Protein AF-A0A534YBI9-F1 (afdb_monomer)

pLDDT: mean 96.5, std 3.51, range [66.81, 98.62]

Nearest PDB structures (foldseek):
  1o5k-assembly1_A  TM=9.374E-01  e=2.104E-09  Thermotoga maritima MSB8
  3pb0-assembly4_D  TM=9.254E-01  e=1.800E-09  Thermotoga maritima
  3pb2-assembly1_A  TM=9.374E-01  e=3.192E-09  Thermotoga maritima
  5j5d-assembly1_A  TM=9.180E-01  e=2.413E-07  Mycobacterium tuberculosis H37Rv
  3s5o-assembly1_A  TM=9.080E-01  e=3.820E-06  Homo sapiens

Radius of gyration: 16.06 Å; Cα contacts (8 Å, |Δi|>4): 171; chains: 1; bounding box: 37×30×41 Å

Foldseek 3Di:
DLDLVVLLVVCVVQPPHDDAAAAAALLCQLVSVVSVHDGYDDLCCLQCVPLRVQLNVCVVVVNNVSNVCSSVLCVLLSCLCVVDDPPQLSLLLCVVLVNDDNDDDPPDDHDDPVSNVSNVVSCVVSVRD

Solvent-accessible surface area (backbone atoms only — not comparable to full-atom values): 7382 Å² total; per-residue (Å²): 131,95,50,68,68,57,50,51,54,51,50,67,78,36,65,99,52,96,76,88,42,59,22,80,41,69,91,34,29,66,65,34,38,75,66,74,29,74,42,62,56,59,68,56,43,78,82,44,43,69,50,51,47,44,20,53,52,25,42,77,71,68,34,55,68,54,17,49,52,34,52,59,67,47,43,61,42,47,53,29,38,58,67,48,69,77,62,33,36,50,43,46,49,37,27,69,55,72,72,47,77,78,78,70,64,82,94,52,61,82,60,51,74,68,47,46,53,43,34,54,51,32,32,41,77,71,71,64,84

Structure (mmCIF, N/CA/C/O backbone):
data_AF-A0A534YBI9-F1
#
_entry.id   AF-A0A534YBI9-F1
#
loop_
_atom_site.group_PDB
_atom_site.id
_atom_site.type_symbol
_atom_site.label_atom_id
_atom_site.label_alt_id
_atom_site.label_comp_id
_atom_site.label_asym_id
_atom_site.label_entity_id
_atom_site.label_seq_id
_atom_site.pdbx_PDB_ins_code
_atom_site.Cartn_x
_atom_site.Cartn_y
_atom_site.Cartn_z
_atom_site.occupancy
_atom_site.B_iso_or_equiv
_atom_site.auth_seq_id
_atom_site.auth_comp_id
_atom_site.auth_asym_id
_atom_site.auth_atom_id
_atom_site.pdbx_PDB_model_num
ATOM 1 N N . SER A 1 1 ? 1.613 11.506 6.416 1.00 66.81 1 SER A N 1
ATOM 2 C CA . SER A 1 1 ? 2.349 11.235 7.670 1.00 66.81 1 SER A CA 1
ATOM 3 C C . SER A 1 1 ? 1.907 9.894 8.224 1.00 66.81 1 SER A C 1
ATOM 5 O O . SER A 1 1 ? 0.711 9.726 8.420 1.00 66.81 1 SER A O 1
ATOM 7 N N . GLY A 1 2 ? 2.828 8.969 8.496 1.00 82.50 2 GLY A N 1
ATOM 8 C CA . GLY A 1 2 ? 2.542 7.700 9.179 1.00 82.50 2 GLY A CA 1
ATOM 9 C C . GLY A 1 2 ? 2.584 7.851 10.702 1.00 82.50 2 GLY A C 1
ATOM 10 O O . GLY A 1 2 ? 3.450 7.288 11.356 1.00 82.50 2 GLY A O 1
ATOM 11 N N . SER A 1 3 ? 1.722 8.696 11.275 1.00 93.69 3 SER A N 1
ATOM 12 C CA . SER A 1 3 ? 1.687 8.921 12.729 1.00 93.69 3 SER A CA 1
ATOM 13 C C . SER A 1 3 ? 0.383 8.403 13.310 1.00 93.69 3 SER A C 1
ATOM 15 O O . SER A 1 3 ? -0.680 8.956 13.036 1.00 93.69 3 SER A O 1
ATOM 17 N N . ILE A 1 4 ? 0.481 7.366 14.139 1.00 94.62 4 ILE A N 1
ATOM 18 C CA . ILE A 1 4 ? -0.658 6.823 14.883 1.00 94.62 4 ILE A CA 1
ATOM 19 C C . ILE A 1 4 ? -1.107 7.754 16.008 1.00 94.62 4 ILE A C 1
ATOM 21 O O . ILE A 1 4 ? -2.305 7.888 16.238 1.00 94.62 4 ILE A O 1
ATOM 25 N N . VAL A 1 5 ? -0.178 8.491 16.620 1.00 95.50 5 VAL A N 1
ATOM 26 C CA . VAL A 1 5 ? -0.515 9.546 17.589 1.00 95.50 5 VAL A CA 1
ATOM 27 C C . VAL A 1 5 ? -1.478 10.552 16.959 1.00 95.50 5 VAL A C 1
ATOM 29 O O . VAL A 1 5 ? -2.506 10.879 17.538 1.00 95.50 5 VAL A O 1
ATOM 32 N N . ARG A 1 6 ? -1.220 10.949 15.707 1.00 94.94 6 ARG A N 1
ATOM 33 C CA . ARG A 1 6 ? -2.095 11.876 14.983 1.00 94.94 6 ARG A CA 1
ATOM 34 C C . ARG A 1 6 ? -3.483 11.297 14.695 1.00 94.94 6 ARG A C 1
ATOM 36 O O . ARG A 1 6 ? -4.438 12.061 14.618 1.00 94.94 6 ARG A O 1
ATOM 43 N N . VAL A 1 7 ? -3.614 9.978 14.527 1.00 95.50 7 VAL A N 1
ATOM 44 C CA . VAL A 1 7 ? -4.931 9.331 14.377 1.00 95.50 7 VAL A CA 1
ATOM 45 C C . VAL A 1 7 ? -5.750 9.522 15.654 1.00 95.50 7 VAL A C 1
ATOM 47 O O . VAL A 1 7 ? -6.885 9.985 15.567 1.00 95.50 7 VAL A O 1
ATOM 50 N N . ALA A 1 8 ? -5.151 9.265 16.822 1.00 94.56 8 ALA A N 1
ATOM 51 C CA . ALA A 1 8 ? -5.801 9.477 18.115 1.00 94.56 8 ALA A CA 1
ATOM 52 C C . ALA A 1 8 ? -6.158 10.956 18.351 1.00 94.56 8 ALA A C 1
ATOM 54 O O . ALA A 1 8 ? -7.294 11.262 18.698 1.00 94.56 8 ALA A O 1
ATOM 55 N N . GLU A 1 9 ? -5.238 11.885 18.070 1.00 95.81 9 GLU A N 1
ATOM 56 C CA . GLU A 1 9 ? -5.494 13.330 18.200 1.00 95.81 9 GLU A CA 1
ATOM 57 C C . GLU A 1 9 ? -6.665 13.806 17.327 1.00 95.81 9 GLU A C 1
ATOM 59 O O . GLU A 1 9 ? -7.427 14.689 17.724 1.00 95.81 9 GLU A O 1
ATOM 64 N N . ILE A 1 10 ? -6.797 13.270 16.106 1.00 95.06 10 ILE A N 1
ATOM 65 C CA . ILE A 1 10 ? -7.912 13.618 15.216 1.00 95.06 10 ILE A CA 1
ATOM 66 C C . ILE A 1 10 ? -9.226 13.108 15.804 1.00 95.06 10 ILE A C 1
ATOM 68 O O . ILE A 1 10 ? -10.207 13.849 15.775 1.00 95.06 10 ILE A O 1
ATOM 72 N N . GLN A 1 11 ? -9.253 11.885 16.338 1.00 93.62 11 GLN A N 1
ATOM 73 C CA . GLN A 1 11 ? -10.452 11.335 16.971 1.00 93.62 11 GLN A CA 1
ATOM 74 C C . GLN A 1 11 ? -10.872 12.135 18.195 1.00 93.62 11 GLN A C 1
ATOM 76 O O . GLN A 1 11 ? -12.029 12.531 18.271 1.00 93.62 11 GLN A O 1
ATOM 81 N N . GLU A 1 12 ? -9.930 12.443 19.087 1.00 95.31 12 GLU A N 1
ATOM 82 C CA . GLU A 1 12 ? -10.166 13.271 20.272 1.00 95.31 12 GLU A CA 1
ATOM 83 C C . GLU A 1 12 ? -10.773 14.628 19.881 1.00 95.31 12 GLU A C 1
ATOM 85 O O . GLU A 1 12 ? -11.835 15.020 20.354 1.00 95.31 12 GLU A O 1
ATOM 90 N N . LYS A 1 13 ? -10.161 15.331 18.922 1.00 96.38 13 LYS A N 1
ATOM 91 C CA . LYS A 1 13 ? -10.635 16.654 18.474 1.00 96.38 13 LYS A CA 1
ATOM 92 C C . LYS A 1 13 ? -11.953 16.611 17.702 1.00 96.38 13 LYS A C 1
ATOM 94 O O . LYS A 1 13 ? -12.609 17.645 17.531 1.00 96.38 13 LYS A O 1
ATOM 99 N N . CYS A 1 14 ? -12.320 15.456 17.161 1.00 94.75 14 CYS A N 1
ATOM 100 C CA . CYS A 1 14 ? -13.545 15.265 16.391 1.00 94.75 14 CYS A CA 1
ATOM 101 C C . CYS A 1 14 ? -14.619 14.505 17.169 1.00 94.75 14 CYS A C 1
ATOM 103 O O . CYS A 1 14 ? -15.624 14.134 16.566 1.00 94.75 14 CYS A O 1
ATOM 105 N N . GLU A 1 15 ? -14.447 14.314 18.479 1.00 90.94 15 GLU A N 1
ATOM 106 C CA . GLU A 1 15 ? -15.425 13.635 19.322 1.00 90.94 15 GLU A CA 1
ATOM 107 C C . GLU A 1 15 ? -16.831 14.237 19.143 1.00 90.94 15 GLU A C 1
ATOM 109 O O . GLU A 1 15 ? -17.014 15.452 19.021 1.00 90.94 15 GLU A O 1
ATOM 114 N N . GLY A 1 16 ? -17.835 13.362 19.030 1.00 90.25 16 GLY A N 1
ATOM 115 C CA . GLY A 1 16 ? -19.224 13.752 18.776 1.00 90.25 16 GLY A CA 1
ATOM 116 C C . GLY A 1 16 ? -19.531 14.197 17.339 1.00 90.25 16 GLY A C 1
ATOM 117 O O . GLY A 1 16 ? -20.663 14.592 17.064 1.00 90.25 16 GLY A O 1
ATOM 118 N N . ARG A 1 17 ? -18.570 14.129 16.404 1.00 94.12 17 ARG A N 1
ATOM 119 C CA . ARG A 1 17 ? -18.773 14.466 14.985 1.00 94.12 17 ARG A CA 1
ATOM 120 C C . ARG A 1 17 ? -18.366 13.306 14.070 1.00 94.12 17 ARG A C 1
ATOM 122 O O . ARG A 1 17 ? -17.329 12.687 14.298 1.00 94.12 17 ARG A O 1
ATOM 129 N N . PRO A 1 18 ? -19.128 13.023 12.998 1.00 90.19 18 PRO A N 1
ATOM 130 C CA . PRO A 1 18 ? -18.734 12.009 12.029 1.00 90.19 18 PRO A CA 1
ATOM 131 C C . PRO A 1 18 ? -17.468 12.461 11.288 1.00 90.19 18 PRO A C 1
ATOM 133 O O . PRO A 1 18 ? -17.479 13.463 10.573 1.00 90.19 18 PRO A O 1
ATOM 136 N N . MET A 1 19 ? -16.375 11.718 11.463 1.00 93.88 19 MET A N 1
ATOM 137 C CA . MET A 1 19 ? -15.095 11.970 10.801 1.00 93.88 19 MET A CA 1
ATOM 138 C C . MET A 1 19 ? -14.468 10.649 10.353 1.00 93.88 19 MET A C 1
ATOM 140 O O . MET A 1 19 ? -14.060 9.833 11.178 1.00 93.88 19 MET A O 1
ATOM 144 N N . ALA A 1 20 ? -14.358 10.453 9.038 1.00 95.25 20 ALA A N 1
ATOM 145 C CA . ALA A 1 20 ? -13.668 9.299 8.477 1.00 95.25 20 ALA A CA 1
ATOM 146 C C . ALA A 1 20 ? -12.155 9.550 8.449 1.00 95.25 20 ALA A C 1
ATOM 148 O O . ALA A 1 20 ? -11.684 10.534 7.879 1.00 95.25 20 ALA A O 1
ATOM 149 N N . ILE A 1 21 ? -11.386 8.633 9.033 1.00 96.31 21 ILE A N 1
ATOM 150 C CA . ILE A 1 21 ? -9.920 8.671 9.018 1.00 96.31 21 ILE A CA 1
ATOM 151 C C . ILE A 1 21 ? -9.424 7.525 8.148 1.00 96.31 21 ILE A C 1
ATOM 153 O O . ILE A 1 21 ? -9.658 6.363 8.467 1.00 96.31 21 ILE A O 1
ATOM 157 N N . LEU A 1 22 ? -8.734 7.849 7.058 1.00 97.19 22 LEU A N 1
ATOM 158 C CA . LEU A 1 22 ? -8.184 6.873 6.122 1.00 97.19 22 LEU A CA 1
ATOM 159 C C . LEU A 1 22 ? -6.657 6.914 6.177 1.00 97.19 22 LEU A C 1
ATOM 161 O O . LEU A 1 22 ? -6.061 7.994 6.194 1.00 97.19 22 LEU A O 1
ATOM 165 N N . ALA A 1 23 ? -6.017 5.747 6.183 1.00 97.06 23 ALA A N 1
ATOM 166 C CA . ALA A 1 23 ? -4.573 5.668 6.017 1.00 97.06 23 ALA A CA 1
ATOM 167 C C . ALA A 1 23 ? -4.190 6.171 4.617 1.00 97.06 23 ALA A C 1
ATOM 169 O O . ALA A 1 23 ? -4.793 5.773 3.626 1.00 97.06 23 ALA A O 1
ATOM 170 N N . GLY 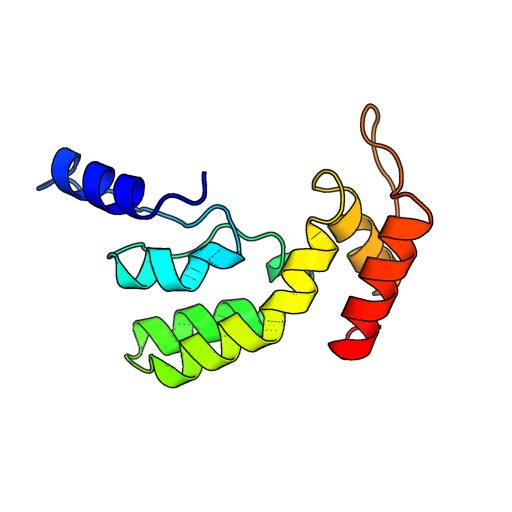A 1 24 ? -3.186 7.043 4.537 1.00 95.44 24 GLY A N 1
ATOM 171 C CA . GLY A 1 24 ? -2.587 7.480 3.266 1.00 95.44 24 GLY A CA 1
ATOM 172 C C . GLY A 1 24 ? -1.241 6.815 2.969 1.00 95.44 24 GLY A C 1
ATOM 173 O O . GLY A 1 24 ? -0.552 7.217 2.038 1.00 95.44 24 GLY A O 1
ATOM 174 N N . ASP A 1 25 ? -0.837 5.863 3.808 1.00 95.19 25 ASP A N 1
ATOM 175 C CA . ASP A 1 25 ? 0.382 5.071 3.681 1.00 95.19 25 ASP A CA 1
ATOM 176 C C . ASP A 1 25 ? -0.005 3.602 3.865 1.00 95.19 25 ASP A C 1
ATOM 178 O O . ASP A 1 25 ? -0.618 3.235 4.872 1.00 95.19 25 ASP A O 1
ATOM 182 N N . ASP A 1 26 ? 0.338 2.767 2.887 1.00 96.69 26 ASP A N 1
ATOM 183 C CA . ASP A 1 26 ? -0.042 1.356 2.855 1.00 96.69 26 ASP A CA 1
ATOM 184 C C . ASP A 1 26 ? 0.531 0.553 4.031 1.00 96.69 26 ASP A C 1
ATOM 186 O O . ASP A 1 26 ? -0.087 -0.417 4.480 1.00 96.69 26 ASP A O 1
ATOM 190 N N . MET A 1 27 ? 1.682 0.955 4.585 1.00 95.75 27 MET A N 1
ATOM 191 C CA . MET A 1 27 ? 2.235 0.306 5.780 1.00 95.75 27 MET A CA 1
ATOM 192 C C . MET A 1 27 ? 1.460 0.642 7.056 1.00 95.75 27 MET A C 1
ATOM 194 O O . MET A 1 27 ? 1.577 -0.073 8.051 1.00 95.75 27 MET A O 1
ATOM 198 N N . PHE A 1 28 ? 0.653 1.701 7.026 1.00 96.31 28 PHE A N 1
ATOM 199 C CA . PHE A 1 28 ? -0.166 2.146 8.148 1.00 96.31 28 PHE A CA 1
ATOM 200 C C . PHE A 1 28 ? -1.628 1.710 8.042 1.00 96.31 28 PHE A C 1
ATOM 202 O O . PHE A 1 28 ? -2.394 2.028 8.945 1.00 96.31 28 PHE A O 1
ATOM 209 N N . ALA A 1 29 ? -2.019 0.935 7.023 1.00 97.56 29 ALA A N 1
ATOM 210 C CA . ALA A 1 29 ? -3.402 0.490 6.851 1.00 97.56 29 ALA A CA 1
ATOM 211 C C . ALA A 1 29 ? -3.946 -0.222 8.104 1.00 97.56 29 ALA A C 1
ATOM 213 O O . ALA A 1 29 ? -4.891 0.263 8.726 1.00 97.56 29 ALA A O 1
ATOM 214 N 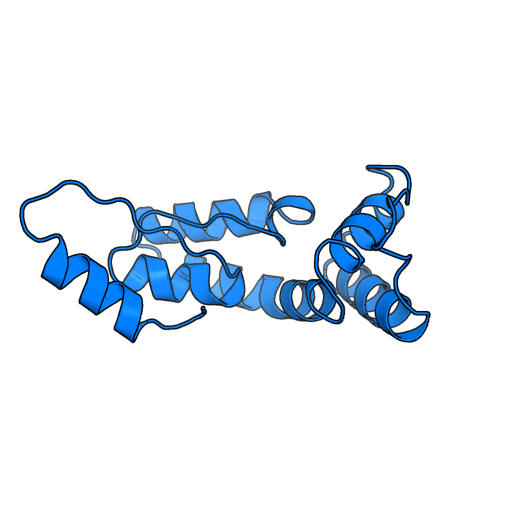N . LEU A 1 30 ? -3.311 -1.320 8.532 1.00 97.88 30 LEU A N 1
ATOM 215 C CA . LEU A 1 30 ? -3.740 -2.043 9.732 1.00 97.88 30 LEU A CA 1
ATOM 216 C C . LEU A 1 30 ? -3.588 -1.218 11.031 1.00 97.88 30 LEU A C 1
ATOM 218 O O . LEU A 1 30 ? -4.544 -1.178 11.804 1.00 97.88 30 LEU A O 1
ATOM 222 N N . PRO A 1 31 ? -2.459 -0.529 11.295 1.00 97.06 31 PRO A N 1
ATOM 223 C CA . PRO A 1 31 ? -2.336 0.353 12.458 1.00 97.06 31 PRO A CA 1
ATOM 224 C C . PRO A 1 31 ? -3.408 1.449 12.546 1.00 97.06 31 PRO A C 1
ATOM 226 O O . PRO A 1 31 ? -3.934 1.707 13.625 1.00 97.06 31 PRO A O 1
ATOM 229 N N . THR A 1 32 ? -3.761 2.088 11.428 1.00 97.56 32 THR A N 1
ATOM 230 C CA . THR A 1 32 ? -4.811 3.112 11.392 1.00 97.56 32 THR A CA 1
ATOM 231 C C . THR A 1 32 ? -6.182 2.503 11.653 1.00 97.56 32 THR A C 1
ATOM 233 O O . THR A 1 32 ? -6.931 3.057 12.451 1.00 97.56 32 THR A O 1
ATOM 236 N N . LEU A 1 33 ? -6.496 1.355 11.048 1.00 97.75 33 LEU A N 1
ATOM 237 C CA . LEU A 1 33 ? -7.735 0.621 11.322 1.00 97.75 33 LEU A CA 1
ATOM 238 C C . LEU A 1 33 ? -7.860 0.251 12.807 1.00 97.75 33 LEU A C 1
ATOM 240 O O . LEU A 1 33 ? -8.880 0.541 13.428 1.00 97.75 33 LEU A O 1
ATOM 244 N N . ALA A 1 34 ? -6.798 -0.297 13.404 1.00 96.94 34 ALA A N 1
ATOM 245 C CA . ALA A 1 34 ? -6.761 -0.682 14.818 1.00 96.94 34 ALA A CA 1
ATOM 246 C C . ALA A 1 34 ? -7.012 0.490 15.783 1.00 96.94 34 ALA A C 1
ATOM 248 O O . ALA A 1 34 ? -7.465 0.281 16.903 1.00 96.94 34 ALA A O 1
ATOM 249 N N . MET A 1 35 ? -6.749 1.716 15.335 1.00 95.50 35 MET A N 1
ATOM 250 C CA . MET A 1 35 ? -6.986 2.942 16.090 1.00 95.50 35 MET A CA 1
ATOM 251 C C . MET A 1 35 ? -8.337 3.582 15.775 1.00 95.50 35 MET A C 1
ATOM 253 O O . MET A 1 35 ? -8.519 4.746 16.082 1.00 95.50 35 MET A O 1
ATOM 257 N N . GLY A 1 36 ? -9.279 2.878 15.141 1.00 93.25 36 GLY A N 1
ATOM 258 C CA . GLY A 1 36 ? -10.598 3.414 14.770 1.00 93.25 36 GLY A CA 1
ATOM 259 C C . GLY A 1 36 ? -10.608 4.196 13.450 1.00 93.25 36 GLY A C 1
ATOM 260 O O . GLY A 1 36 ? -11.476 5.038 13.210 1.00 93.25 36 GLY A O 1
ATOM 261 N N . GLY A 1 37 ? -9.623 3.951 12.586 1.00 95.44 37 GLY A N 1
ATOM 262 C CA . GLY A 1 37 ? -9.667 4.355 11.187 1.00 95.44 37 GLY A CA 1
ATOM 263 C C . GLY A 1 37 ? -10.716 3.573 10.394 1.00 95.44 37 GLY A C 1
ATOM 264 O O . GLY A 1 37 ? -11.216 2.539 10.823 1.00 95.44 37 GLY A O 1
ATOM 265 N N . HIS A 1 38 ? -11.037 4.074 9.207 1.00 96.38 38 HIS A N 1
ATOM 266 C CA . HIS A 1 38 ? -12.160 3.614 8.386 1.00 96.38 38 HIS A CA 1
ATOM 267 C C . HIS A 1 38 ? -11.717 2.958 7.071 1.00 96.38 38 HIS A C 1
ATOM 269 O O . HIS A 1 38 ? -12.551 2.550 6.270 1.00 96.38 38 HIS A O 1
ATOM 275 N N . GLY A 1 39 ? -10.411 2.877 6.817 1.00 96.75 39 GLY A N 1
ATOM 276 C CA . GLY A 1 39 ? -9.875 2.315 5.584 1.00 96.75 39 GLY A CA 1
ATOM 277 C C . GLY A 1 39 ? -8.540 2.929 5.192 1.00 96.75 39 GLY A C 1
ATOM 278 O O . GLY A 1 39 ? -7.818 3.493 6.017 1.00 96.75 39 GLY A O 1
ATOM 279 N N . VAL A 1 40 ? -8.224 2.816 3.907 1.00 97.94 40 VAL A N 1
ATOM 280 C CA . VAL A 1 40 ? -6.938 3.202 3.327 1.00 97.94 40 VAL A CA 1
ATOM 281 C C . VAL A 1 40 ? -7.137 3.725 1.905 1.00 97.94 40 VAL A C 1
ATOM 283 O O . VAL A 1 40 ? -7.887 3.151 1.119 1.00 97.94 40 VAL A O 1
ATOM 286 N N . ILE A 1 41 ? -6.453 4.818 1.573 1.00 97.88 41 ILE A N 1
ATOM 287 C CA . ILE A 1 41 ? -6.264 5.300 0.204 1.00 97.88 41 ILE A CA 1
ATOM 288 C C . ILE A 1 41 ? -4.867 4.850 -0.219 1.00 97.88 41 ILE A C 1
ATOM 290 O O . ILE A 1 41 ? -3.872 5.282 0.358 1.00 97.88 41 ILE A O 1
ATOM 294 N N . SER A 1 42 ? -4.808 3.946 -1.194 1.00 97.75 42 SER A N 1
ATOM 295 C CA . SER A 1 42 ? -3.677 3.029 -1.343 1.00 97.75 42 SER A CA 1
ATOM 296 C C . SER A 1 42 ? -2.892 3.186 -2.644 1.00 97.75 42 SER A C 1
ATOM 298 O O . SER A 1 42 ? -3.471 3.411 -3.709 1.00 97.75 42 SER A O 1
ATOM 300 N N . VAL A 1 43 ? -1.572 2.971 -2.568 1.00 98.19 43 VAL A N 1
ATOM 301 C CA . VAL A 1 43 ? -0.710 2.764 -3.740 1.00 98.19 43 VAL A CA 1
ATOM 302 C C . VAL A 1 43 ? -0.658 1.278 -4.094 1.00 98.19 43 VAL A C 1
ATOM 304 O O . VAL A 1 43 ? -0.926 0.926 -5.245 1.00 98.19 43 VAL A O 1
ATOM 307 N N . VAL A 1 44 ? -0.390 0.395 -3.123 1.00 97.94 44 VAL A N 1
ATOM 308 C CA . VAL A 1 44 ? -0.281 -1.062 -3.338 1.00 97.94 44 VAL A CA 1
ATOM 309 C C . VAL A 1 44 ? -1.565 -1.677 -3.891 1.00 97.94 44 VAL A C 1
ATOM 311 O O . VAL A 1 44 ? -1.502 -2.629 -4.665 1.00 97.94 44 VAL A O 1
ATOM 314 N N . GLY A 1 45 ? -2.724 -1.086 -3.595 1.00 97.88 45 GLY A N 1
ATOM 315 C CA . GLY A 1 45 ? -4.017 -1.478 -4.147 1.00 97.88 45 GLY A CA 1
ATOM 316 C C . GLY A 1 45 ? -4.090 -1.417 -5.675 1.00 97.88 45 GLY A C 1
ATOM 317 O O . GLY A 1 45 ? -4.905 -2.118 -6.260 1.00 97.88 45 GLY A O 1
ATOM 318 N N . ASN A 1 46 ? -3.213 -0.662 -6.346 1.00 98.31 46 ASN A N 1
ATOM 319 C CA . ASN A 1 46 ? -3.138 -0.672 -7.811 1.00 98.31 46 ASN A CA 1
ATOM 320 C C . ASN A 1 46 ? -2.576 -1.993 -8.363 1.00 98.31 46 ASN A C 1
ATOM 322 O O . ASN A 1 46 ? -2.975 -2.424 -9.441 1.00 98.31 46 ASN A O 1
ATOM 326 N N . VAL A 1 47 ? -1.653 -2.637 -7.639 1.00 97.94 47 VAL A N 1
ATOM 327 C CA . VAL A 1 47 ? -0.946 -3.847 -8.101 1.00 97.94 47 VAL A CA 1
ATOM 328 C C . VAL A 1 47 ? -1.409 -5.120 -7.389 1.00 97.94 47 VAL A C 1
ATOM 330 O O . VAL A 1 47 ? -1.431 -6.187 -7.995 1.00 97.94 47 VAL A O 1
ATOM 333 N N . ALA A 1 48 ? -1.838 -5.015 -6.129 1.00 97.62 48 ALA A N 1
ATOM 334 C CA . ALA A 1 48 ? -2.333 -6.118 -5.307 1.00 97.62 48 ALA A CA 1
ATOM 335 C C . ALA A 1 48 ? -3.681 -5.773 -4.624 1.00 97.62 48 ALA A C 1
ATOM 337 O O . ALA A 1 48 ? -3.798 -5.873 -3.399 1.00 97.62 48 ALA A O 1
ATOM 338 N N . PRO A 1 49 ? -4.729 -5.388 -5.388 1.00 97.62 49 PRO A N 1
ATOM 339 C CA . PRO A 1 49 ? -6.012 -4.944 -4.826 1.00 97.62 49 PRO A CA 1
ATOM 340 C C . PRO A 1 49 ? -6.676 -5.994 -3.932 1.00 97.62 49 PRO A C 1
ATOM 342 O O . PRO A 1 49 ? -7.257 -5.654 -2.906 1.00 97.62 49 PRO A O 1
ATOM 345 N N . ARG A 1 50 ? -6.570 -7.280 -4.296 1.00 96.25 50 ARG A N 1
ATOM 346 C CA . ARG A 1 50 ? -7.198 -8.383 -3.554 1.00 96.25 50 ARG A CA 1
ATOM 347 C C . ARG A 1 50 ? -6.649 -8.516 -2.135 1.00 96.25 50 ARG A C 1
ATOM 349 O O . ARG A 1 50 ? -7.415 -8.777 -1.218 1.00 96.25 50 ARG A O 1
ATOM 356 N N . ASP A 1 51 ? -5.341 -8.357 -1.959 1.00 95.94 51 ASP A N 1
ATOM 357 C CA . ASP A 1 51 ? -4.704 -8.508 -0.650 1.00 95.94 51 ASP A CA 1
ATOM 358 C C . ASP A 1 51 ? -4.935 -7.298 0.252 1.00 95.94 51 ASP A C 1
ATOM 360 O O . ASP A 1 51 ? -5.123 -7.461 1.456 1.00 95.94 51 ASP A O 1
ATOM 364 N N . LEU A 1 52 ? -4.995 -6.097 -0.330 1.00 97.94 52 LEU A N 1
ATOM 365 C CA . LEU A 1 52 ? -5.416 -4.900 0.393 1.00 97.94 52 LEU A CA 1
ATOM 366 C C . LEU A 1 52 ? -6.877 -5.012 0.854 1.00 97.94 52 LEU A C 1
ATOM 368 O O . LEU A 1 52 ? -7.168 -4.753 2.017 1.00 97.94 52 LEU A O 1
ATOM 372 N N . ALA A 1 53 ? -7.781 -5.435 -0.037 1.00 97.88 53 ALA A N 1
ATOM 373 C CA . ALA A 1 53 ? -9.183 -5.661 0.307 1.00 97.88 53 ALA A CA 1
ATOM 374 C C . ALA A 1 53 ? -9.311 -6.711 1.416 1.00 97.88 53 ALA A C 1
ATOM 376 O O . ALA A 1 53 ? -9.949 -6.452 2.429 1.00 97.88 53 ALA A O 1
ATOM 377 N N . ARG A 1 54 ? -8.594 -7.837 1.288 1.00 97.62 54 ARG A N 1
ATOM 378 C CA . ARG A 1 54 ? -8.574 -8.894 2.303 1.00 97.62 54 ARG A CA 1
ATOM 379 C C . A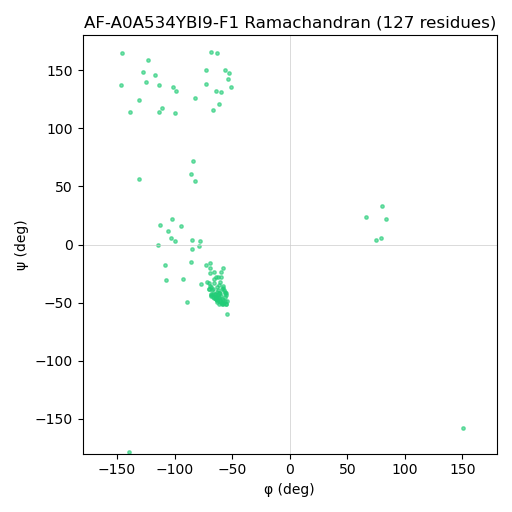RG A 1 54 ? -8.129 -8.392 3.673 1.00 97.62 54 ARG A C 1
ATOM 381 O O . ARG A 1 54 ? -8.696 -8.821 4.667 1.00 97.62 54 ARG A O 1
ATOM 388 N N . LEU A 1 55 ? -7.145 -7.493 3.741 1.00 98.44 55 LEU A N 1
ATOM 389 C CA . LEU A 1 55 ? -6.749 -6.876 5.007 1.00 98.44 55 LEU A CA 1
ATOM 390 C C . LEU A 1 55 ? -7.923 -6.143 5.659 1.00 98.44 55 LEU A C 1
ATOM 392 O O . LEU A 1 55 ? -8.177 -6.350 6.845 1.00 98.44 55 LEU A O 1
ATOM 396 N N . CYS A 1 56 ? -8.615 -5.290 4.901 1.00 98.31 56 CYS A N 1
ATOM 397 C CA . CYS A 1 56 ? -9.764 -4.540 5.400 1.00 98.31 56 CYS A CA 1
ATOM 398 C C . CYS A 1 56 ? -10.916 -5.475 5.790 1.00 98.31 56 CYS A C 1
ATOM 400 O O . CYS A 1 56 ? -11.444 -5.342 6.891 1.00 98.31 56 CYS A O 1
ATOM 402 N N . ASP A 1 57 ? -11.254 -6.441 4.936 1.00 98.38 57 ASP A N 1
ATOM 403 C CA . ASP A 1 57 ? -12.325 -7.411 5.175 1.00 98.38 57 ASP A CA 1
ATOM 404 C C . ASP A 1 57 ? -12.053 -8.242 6.436 1.00 98.38 57 ASP A C 1
ATOM 406 O O . ASP A 1 57 ? -12.912 -8.336 7.313 1.00 98.38 57 ASP A O 1
ATOM 410 N N . ASP A 1 58 ? -10.838 -8.790 6.570 1.00 98.62 58 ASP A N 1
ATOM 411 C CA . ASP A 1 58 ? -10.429 -9.553 7.750 1.00 98.62 58 ASP A CA 1
ATOM 412 C C . ASP A 1 58 ? -10.488 -8.673 9.011 1.00 98.62 58 ASP A C 1
ATOM 414 O O . ASP A 1 58 ? -10.983 -9.118 10.046 1.00 98.62 58 ASP A O 1
ATOM 418 N N . PHE A 1 59 ? -10.044 -7.413 8.942 1.00 98.62 59 PHE A N 1
ATOM 419 C CA . PHE A 1 59 ? -10.107 -6.500 10.085 1.00 98.62 59 PHE A CA 1
ATOM 420 C C . PHE A 1 59 ? -11.553 -6.215 10.518 1.00 98.62 59 PHE A C 1
ATOM 422 O O . PHE A 1 59 ? -11.876 -6.363 11.698 1.00 98.62 59 PHE A O 1
ATOM 429 N N . PHE A 1 60 ? -12.436 -5.852 9.582 1.00 98.31 60 PHE A N 1
ATOM 430 C CA . PHE A 1 60 ? -13.835 -5.536 9.889 1.00 98.31 60 PHE A CA 1
ATOM 431 C C . PHE A 1 60 ? -14.652 -6.765 10.308 1.00 98.31 60 PHE A C 1
ATOM 433 O O . PHE A 1 60 ? -15.616 -6.626 11.058 1.00 98.31 60 PHE A O 1
ATOM 440 N N . ALA A 1 61 ? -14.241 -7.967 9.901 1.00 98.44 61 ALA A N 1
ATOM 441 C CA . ALA A 1 61 ? -14.798 -9.227 10.389 1.00 98.44 61 ALA A CA 1
ATOM 442 C C . ALA A 1 61 ? -14.263 -9.646 11.778 1.00 98.44 61 ALA A C 1
ATOM 444 O O . ALA A 1 61 ? -14.652 -10.695 12.291 1.00 98.44 61 ALA A O 1
ATOM 445 N N . GLY A 1 62 ? -13.353 -8.874 12.387 1.00 98.31 62 GLY A N 1
ATOM 446 C CA . GLY A 1 62 ? -12.713 -9.205 13.667 1.00 98.31 62 GLY A CA 1
ATOM 447 C C . GLY A 1 62 ? -11.569 -10.227 13.564 1.00 98.31 62 GLY A C 1
ATOM 448 O O . GLY A 1 62 ? -10.997 -10.627 14.579 1.00 98.31 62 GLY A O 1
ATOM 449 N N . ASN A 1 63 ? -11.182 -10.633 12.354 1.00 98.50 63 ASN A N 1
ATOM 450 C CA . ASN A 1 63 ? -10.071 -11.541 12.083 1.00 98.50 63 ASN A CA 1
ATOM 451 C C . ASN A 1 63 ? -8.726 -10.789 12.036 1.00 98.50 63 ASN A C 1
ATOM 453 O O . ASN A 1 63 ? -8.094 -10.631 10.988 1.00 98.50 63 ASN A O 1
ATOM 457 N N . LEU A 1 64 ? -8.245 -10.346 13.200 1.00 98.19 64 LEU A N 1
ATOM 458 C CA . LEU A 1 64 ? -6.992 -9.586 13.292 1.00 98.19 64 LEU A CA 1
ATOM 459 C C . LEU A 1 64 ? -5.767 -10.368 12.782 1.00 98.19 64 LEU A C 1
ATOM 461 O O . LEU A 1 64 ? -4.833 -9.778 12.237 1.00 98.19 64 LEU A O 1
ATOM 465 N N . GLU A 1 65 ? -5.762 -11.691 12.941 1.00 98.25 65 GLU A N 1
ATOM 466 C CA . GLU A 1 65 ? -4.672 -12.545 12.462 1.00 98.25 65 GLU A CA 1
ATOM 467 C C . GLU A 1 65 ? -4.623 -12.594 10.928 1.00 98.25 65 GLU A C 1
ATOM 469 O O . GLU A 1 65 ? -3.546 -12.479 10.337 1.00 98.25 65 GLU A O 1
ATOM 474 N N . GLY A 1 66 ? -5.780 -12.704 10.268 1.00 98.06 66 GLY A N 1
ATOM 475 C CA . GLY A 1 66 ? -5.888 -12.609 8.810 1.00 98.06 66 GLY A CA 1
ATOM 476 C C . GLY A 1 66 ? -5.412 -11.255 8.287 1.00 98.06 66 GLY A C 1
ATOM 477 O O . GLY A 1 66 ? -4.537 -11.202 7.418 1.00 98.06 66 GLY A O 1
ATOM 478 N N . ALA A 1 67 ? -5.874 -10.168 8.911 1.00 98.31 67 ALA A N 1
ATOM 479 C CA . ALA A 1 67 ? -5.476 -8.813 8.542 1.00 98.31 67 ALA A CA 1
ATOM 480 C C . ALA A 1 67 ? -3.958 -8.597 8.690 1.00 98.31 67 ALA A C 1
ATOM 482 O O . ALA A 1 67 ? -3.308 -8.030 7.808 1.00 98.31 67 ALA A O 1
ATOM 483 N N . ARG A 1 68 ? -3.358 -9.118 9.770 1.00 98.00 68 ARG A N 1
ATOM 484 C CA . ARG A 1 68 ? -1.905 -9.071 9.994 1.00 98.00 68 ARG A CA 1
ATOM 485 C C . ARG A 1 68 ? -1.141 -9.865 8.939 1.00 98.00 68 ARG A C 1
ATOM 487 O O . ARG A 1 68 ? -0.150 -9.363 8.408 1.00 98.00 68 ARG A O 1
ATOM 494 N N . LYS A 1 69 ? -1.600 -11.075 8.605 1.00 97.62 69 LYS A N 1
ATOM 495 C CA . LYS A 1 69 ? -0.998 -11.891 7.538 1.00 97.62 69 LYS A CA 1
ATOM 496 C C . LYS A 1 69 ? -1.040 -11.167 6.197 1.00 97.62 69 LYS A C 1
ATOM 498 O O . LYS A 1 69 ? -0.022 -11.139 5.509 1.00 97.62 69 LYS A O 1
ATOM 503 N N . ALA A 1 70 ? -2.166 -10.542 5.851 1.00 96.50 70 ALA A N 1
ATOM 504 C CA . ALA A 1 70 ? -2.295 -9.750 4.632 1.00 96.50 70 ALA A CA 1
ATOM 505 C C . ALA A 1 70 ? -1.317 -8.558 4.618 1.00 96.50 70 ALA A C 1
ATOM 507 O O . ALA A 1 70 ? -0.525 -8.444 3.681 1.00 96.50 70 ALA A O 1
ATOM 508 N N . GLN A 1 71 ? -1.284 -7.748 5.688 1.00 97.62 71 GLN A N 1
ATOM 509 C CA . GLN A 1 71 ? -0.367 -6.604 5.832 1.00 97.62 71 GLN A CA 1
ATOM 510 C C . GLN A 1 71 ? 1.101 -7.010 5.654 1.00 97.62 71 GLN A C 1
ATOM 512 O O . GLN A 1 71 ? 1.851 -6.378 4.909 1.00 97.62 71 GLN A O 1
ATOM 517 N N . VAL A 1 72 ? 1.526 -8.072 6.345 1.00 96.56 72 VAL A N 1
ATOM 518 C CA . VAL A 1 72 ? 2.911 -8.558 6.284 1.00 96.56 72 VAL A CA 1
ATOM 519 C C . VAL A 1 72 ? 3.235 -9.096 4.894 1.00 96.56 72 VAL A C 1
ATOM 521 O O . VAL A 1 72 ? 4.331 -8.846 4.390 1.00 96.56 72 VAL A O 1
ATOM 524 N N . ARG A 1 73 ? 2.282 -9.782 4.249 1.00 96.12 73 ARG A N 1
ATOM 525 C CA . ARG A 1 73 ? 2.472 -10.367 2.920 1.00 96.12 73 ARG A CA 1
ATOM 526 C C . ARG A 1 73 ? 2.870 -9.305 1.898 1.00 96.12 73 ARG A C 1
ATOM 528 O O . ARG A 1 73 ? 3.863 -9.502 1.206 1.00 96.12 73 ARG A O 1
ATOM 535 N N . PHE A 1 74 ? 2.143 -8.187 1.800 1.00 97.00 74 PHE A N 1
ATOM 536 C CA . PHE A 1 74 ? 2.445 -7.130 0.820 1.00 97.00 74 PHE A CA 1
ATOM 537 C C . PHE A 1 74 ? 3.494 -6.105 1.274 1.00 97.00 74 PHE A C 1
ATOM 539 O O . PHE A 1 74 ? 3.898 -5.266 0.472 1.00 97.00 74 PHE A O 1
ATOM 546 N N . ALA A 1 75 ? 3.998 -6.167 2.509 1.00 97.31 75 ALA A N 1
ATOM 547 C CA . ALA A 1 75 ? 4.977 -5.200 3.012 1.00 97.31 75 ALA A CA 1
ATOM 548 C C . ALA A 1 75 ? 6.264 -5.071 2.157 1.00 97.31 75 ALA A C 1
ATOM 550 O O . ALA A 1 75 ? 6.726 -3.944 1.958 1.00 97.31 75 ALA A O 1
ATOM 551 N N . PRO A 1 76 ? 6.868 -6.156 1.619 1.00 97.31 76 PRO A N 1
ATOM 552 C CA . PRO A 1 76 ? 8.006 -6.032 0.703 1.00 97.31 76 PRO A CA 1
ATOM 553 C C . PRO A 1 76 ? 7.649 -5.308 -0.597 1.00 97.31 76 PRO A C 1
ATOM 555 O O . PRO A 1 76 ? 8.454 -4.525 -1.096 1.00 97.31 76 PRO A O 1
ATOM 558 N N . LEU A 1 77 ? 6.436 -5.539 -1.111 1.00 97.94 77 LEU A N 1
ATOM 559 C CA . LEU A 1 77 ? 5.932 -4.877 -2.309 1.00 97.94 77 LEU A CA 1
ATOM 560 C C . LEU A 1 77 ? 5.742 -3.380 -2.056 1.00 97.94 77 LEU A C 1
ATOM 562 O O . LEU A 1 77 ? 6.225 -2.578 -2.844 1.00 97.94 77 LEU A O 1
ATOM 566 N N . VAL A 1 78 ? 5.149 -2.998 -0.920 1.00 97.81 78 VAL A N 1
ATOM 567 C CA . VAL A 1 78 ? 5.035 -1.587 -0.520 1.00 97.81 78 VAL A CA 1
ATOM 568 C C . VAL A 1 78 ? 6.414 -0.929 -0.480 1.00 97.81 78 VAL A C 1
ATOM 570 O O . VAL A 1 78 ? 6.616 0.076 -1.147 1.00 97.81 78 VAL A O 1
ATOM 573 N N . ARG A 1 79 ? 7.411 -1.517 0.196 1.00 97.62 79 ARG A N 1
ATOM 574 C CA . ARG A 1 79 ? 8.766 -0.931 0.240 1.00 97.62 79 ARG A CA 1
ATOM 575 C C . ARG A 1 79 ? 9.357 -0.677 -1.150 1.00 97.62 79 ARG A C 1
ATOM 577 O O . ARG A 1 79 ? 9.937 0.380 -1.366 1.00 97.62 79 ARG A O 1
ATOM 584 N N . ALA A 1 80 ? 9.180 -1.608 -2.087 1.00 98.19 80 ALA A N 1
ATOM 585 C CA . ALA A 1 80 ? 9.647 -1.431 -3.460 1.00 98.19 80 ALA A CA 1
ATOM 586 C C . ALA A 1 80 ? 8.864 -0.345 -4.219 1.00 98.19 80 ALA A C 1
ATOM 588 O O . ALA A 1 80 ? 9.451 0.418 -4.975 1.00 98.19 80 ALA A O 1
ATOM 589 N N . LEU A 1 81 ? 7.552 -0.217 -3.997 1.00 98.19 81 LEU A N 1
ATOM 590 C CA . LEU A 1 81 ? 6.726 0.817 -4.639 1.00 98.19 81 LEU A CA 1
ATOM 591 C C . LEU A 1 81 ? 7.025 2.243 -4.145 1.00 98.19 81 LEU A C 1
ATOM 593 O O . LEU A 1 81 ? 6.644 3.209 -4.804 1.00 98.19 81 LEU A O 1
ATOM 597 N N . PHE A 1 82 ? 7.711 2.372 -3.010 1.00 97.50 82 PHE A N 1
ATOM 598 C CA . PHE A 1 82 ? 8.146 3.642 -2.427 1.00 97.50 82 PHE A CA 1
ATOM 599 C C . PHE A 1 82 ? 9.678 3.811 -2.451 1.00 97.50 82 PHE A C 1
ATOM 601 O O . PHE A 1 82 ? 10.207 4.665 -1.741 1.00 97.50 82 PHE A O 1
ATOM 608 N N . CYS A 1 83 ? 10.4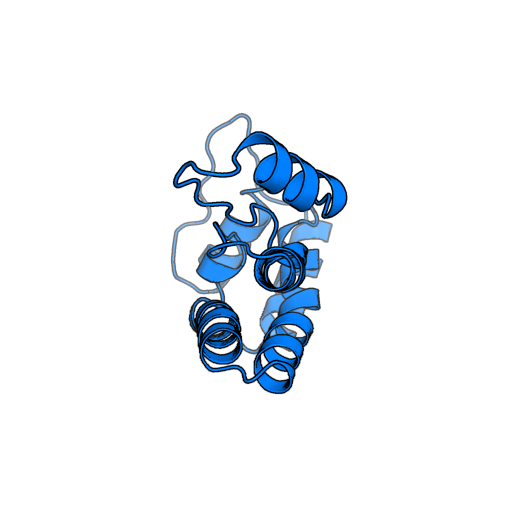06 3.028 -3.262 1.00 97.62 83 CYS A N 1
ATOM 609 C CA . CYS A 1 83 ? 11.864 3.166 -3.396 1.00 97.62 83 CYS A CA 1
ATOM 610 C C . CYS A 1 83 ? 12.285 4.502 -4.035 1.00 97.62 83 CYS A C 1
ATOM 612 O O . CYS A 1 83 ? 13.404 4.964 -3.828 1.00 97.62 83 CYS A O 1
ATOM 614 N N . GLU A 1 84 ? 11.384 5.117 -4.804 1.00 97.06 84 GLU A N 1
ATOM 615 C CA . GLU A 1 84 ? 11.519 6.435 -5.428 1.00 97.06 84 GLU A CA 1
ATOM 616 C C . GLU A 1 84 ? 10.178 7.191 -5.325 1.00 97.06 84 GLU A C 1
ATOM 618 O O . GLU A 1 84 ? 9.205 6.702 -4.744 1.00 97.06 84 GLU A O 1
ATOM 623 N N . THR A 1 85 ? 10.104 8.407 -5.871 1.00 96.38 85 THR A N 1
ATOM 624 C CA . THR A 1 85 ? 8.918 9.267 -5.760 1.00 96.38 85 THR A CA 1
ATOM 625 C C . THR A 1 85 ? 7.674 8.633 -6.393 1.00 96.38 85 THR A C 1
ATOM 627 O O . THR A 1 85 ? 7.620 8.386 -7.597 1.00 96.38 85 THR A O 1
ATOM 630 N N . ASN A 1 86 ? 6.616 8.444 -5.599 1.00 95.62 86 ASN A N 1
ATOM 631 C CA . ASN A 1 86 ? 5.292 8.062 -6.096 1.00 95.62 86 ASN A CA 1
ATOM 632 C C . ASN A 1 86 ? 4.763 9.136 -7.081 1.00 95.62 86 ASN A C 1
ATOM 634 O O . ASN A 1 86 ? 4.809 10.319 -6.735 1.00 95.62 86 ASN A O 1
ATOM 638 N N . PRO A 1 87 ? 4.251 8.786 -8.282 1.00 97.38 87 PRO A N 1
ATOM 639 C CA . PRO A 1 87 ? 3.872 7.452 -8.759 1.00 97.38 87 PRO A CA 1
ATOM 640 C C . PRO A 1 87 ? 4.854 6.749 -9.708 1.00 97.38 87 PRO A C 1
ATOM 642 O O . PRO A 1 87 ? 4.433 5.851 -10.437 1.00 97.38 87 PRO A O 1
ATOM 645 N N . GLN A 1 88 ? 6.140 7.107 -9.729 1.00 98.25 88 GLN A N 1
ATOM 646 C CA . GLN A 1 88 ? 7.095 6.515 -10.679 1.00 98.25 88 GLN A CA 1
ATOM 647 C C . GLN A 1 88 ? 7.193 4.980 -10.523 1.00 98.25 88 GLN A C 1
ATOM 649 O O . GLN A 1 88 ? 6.951 4.283 -11.514 1.00 98.25 88 GLN A O 1
ATOM 654 N N . PRO A 1 89 ? 7.407 4.404 -9.315 1.00 98.38 89 PRO A N 1
ATOM 655 C CA . PRO A 1 89 ? 7.561 2.952 -9.185 1.00 98.38 89 PRO A CA 1
ATOM 656 C C . PRO A 1 89 ? 6.270 2.171 -9.430 1.00 98.38 89 PRO A C 1
ATOM 658 O O . PRO A 1 89 ? 6.305 1.121 -10.065 1.00 98.38 89 PRO A O 1
ATOM 661 N N . VAL A 1 90 ? 5.113 2.678 -8.985 1.00 98.38 90 VAL A N 1
ATOM 662 C CA . VAL A 1 90 ? 3.829 1.987 -9.201 1.00 98.38 90 VAL A CA 1
ATOM 663 C C . VAL A 1 90 ? 3.409 2.000 -10.669 1.00 98.38 90 VAL A C 1
ATOM 665 O O . VAL A 1 90 ? 2.891 0.998 -11.159 1.00 98.38 90 VAL A O 1
ATOM 668 N N . LYS A 1 91 ? 3.684 3.080 -11.415 1.00 98.50 91 LYS A N 1
ATOM 669 C CA . LYS A 1 91 ? 3.431 3.098 -12.863 1.00 98.50 91 LYS A CA 1
ATOM 670 C C . LYS A 1 91 ? 4.394 2.190 -13.618 1.00 98.50 91 LYS A C 1
ATOM 672 O O . LYS A 1 91 ? 3.950 1.494 -14.530 1.00 98.50 91 LYS A O 1
ATOM 677 N N . TYR A 1 92 ? 5.665 2.133 -13.213 1.00 98.50 92 TYR A N 1
ATOM 678 C CA . TYR A 1 92 ? 6.594 1.131 -13.734 1.00 98.50 92 TYR A CA 1
ATOM 679 C C . TYR A 1 92 ? 6.064 -0.285 -13.469 1.00 98.50 92 TYR A C 1
ATOM 681 O O . TYR A 1 92 ? 5.889 -1.048 -14.418 1.00 98.50 92 TYR A O 1
ATOM 689 N N . ALA A 1 93 ? 5.678 -0.604 -12.230 1.00 98.50 93 ALA A N 1
ATOM 690 C CA . ALA A 1 93 ? 5.133 -1.910 -11.860 1.00 98.50 93 ALA A CA 1
ATOM 691 C C . ALA A 1 93 ? 3.905 -2.303 -12.700 1.00 98.50 93 ALA A C 1
ATOM 693 O O . ALA A 1 93 ? 3.865 -3.385 -13.283 1.00 98.50 93 ALA A O 1
ATOM 694 N N . LEU A 1 94 ? 2.928 -1.401 -12.835 1.00 98.56 94 LEU A N 1
ATOM 695 C CA . LEU A 1 94 ? 1.739 -1.626 -13.662 1.00 98.56 94 LEU A CA 1
ATOM 696 C C . LEU A 1 94 ? 2.083 -1.840 -15.143 1.00 98.56 94 LEU A C 1
ATOM 698 O O . LEU A 1 94 ? 1.425 -2.643 -15.807 1.00 98.56 94 LEU A O 1
ATOM 702 N N . SER A 1 95 ? 3.110 -1.159 -15.663 1.00 98.25 95 SER A N 1
ATOM 703 C CA . SER A 1 95 ? 3.583 -1.386 -17.033 1.00 98.25 95 SER A CA 1
ATOM 704 C C . SER A 1 95 ? 4.220 -2.768 -17.206 1.00 98.25 95 SER A C 1
ATOM 706 O O . SER A 1 95 ? 3.940 -3.453 -18.187 1.00 98.25 95 SER A O 1
ATOM 708 N N . LYS A 1 96 ? 4.983 -3.241 -16.209 1.00 98.12 96 LYS A N 1
ATOM 709 C CA . LYS A 1 96 ? 5.560 -4.595 -16.179 1.00 98.12 96 LYS A CA 1
ATOM 710 C C . LYS A 1 96 ? 4.494 -5.682 -16.089 1.00 98.12 96 LYS A C 1
ATOM 712 O O . LYS A 1 96 ? 4.650 -6.733 -16.697 1.00 98.12 96 LYS A O 1
ATOM 717 N N . MET A 1 97 ? 3.388 -5.395 -15.409 1.00 98.00 97 MET A N 1
ATOM 718 C CA . MET A 1 97 ? 2.197 -6.248 -15.355 1.00 98.00 97 MET A CA 1
ATOM 719 C C . MET A 1 97 ? 1.321 -6.158 -16.622 1.00 98.00 97 MET A C 1
ATOM 721 O O . MET A 1 97 ? 0.235 -6.739 -16.656 1.00 98.00 97 MET A O 1
ATOM 725 N N . GLY A 1 98 ? 1.731 -5.390 -17.641 1.00 97.62 98 GLY A N 1
ATOM 726 C CA . GLY A 1 98 ? 0.991 -5.223 -18.895 1.00 97.62 98 GLY A CA 1
ATOM 727 C C . GLY A 1 98 ? -0.350 -4.496 -18.745 1.00 97.62 98 GLY A C 1
ATOM 728 O O . GLY A 1 98 ? -1.254 -4.709 -19.549 1.00 97.62 98 GLY A O 1
ATOM 729 N N . ARG A 1 99 ? -0.524 -3.677 -17.697 1.00 97.94 99 ARG A N 1
ATOM 730 C CA . ARG A 1 99 ? -1.79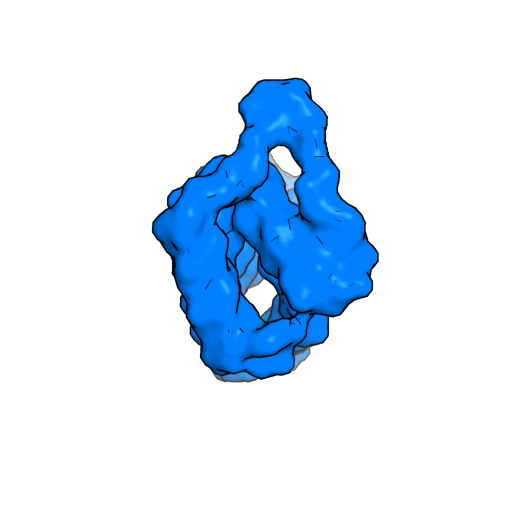3 -2.985 -17.400 1.00 97.94 99 ARG A CA 1
ATOM 731 C C . ARG A 1 99 ? -1.884 -1.587 -17.999 1.00 97.94 99 ARG A C 1
ATOM 733 O O . ARG A 1 99 ? -2.987 -1.136 -18.287 1.00 97.94 99 ARG A O 1
ATOM 740 N N . ILE A 1 100 ? -0.752 -0.905 -18.162 1.00 98.06 100 ILE A N 1
ATOM 741 C CA . ILE A 1 100 ? -0.664 0.457 -18.708 1.00 98.06 100 ILE A CA 1
ATOM 742 C C . ILE A 1 100 ? 0.619 0.629 -19.530 1.00 98.06 100 ILE A C 1
ATOM 744 O O . ILE A 1 100 ? 1.562 -0.145 -19.380 1.00 98.06 100 ILE A O 1
ATOM 748 N N . ALA A 1 101 ? 0.693 1.690 -20.332 1.00 96.75 101 ALA A N 1
ATOM 749 C CA . ALA A 1 101 ? 1.963 2.179 -20.867 1.00 96.75 101 ALA A CA 1
ATOM 750 C C . ALA A 1 101 ? 2.803 2.867 -19.769 1.00 96.75 101 ALA A C 1
ATOM 752 O O . ALA A 1 101 ? 2.254 3.466 -18.836 1.00 96.75 101 ALA A O 1
ATOM 753 N N . HIS A 1 102 ? 4.134 2.816 -19.884 1.00 93.88 102 HIS A N 1
ATOM 754 C CA . HIS A 1 102 ? 5.059 3.443 -18.929 1.00 93.88 102 HIS A CA 1
ATOM 755 C C . HIS A 1 102 ? 5.267 4.943 -19.212 1.00 93.88 102 HIS A C 1
ATOM 757 O O . HIS A 1 102 ? 6.391 5.419 -19.347 1.00 93.88 102 HIS A O 1
ATOM 763 N N . ASP A 1 103 ? 4.169 5.695 -19.281 1.00 94.81 103 ASP A N 1
ATOM 764 C CA . ASP A 1 103 ? 4.202 7.122 -19.602 1.00 94.81 103 ASP A CA 1
ATOM 765 C C . ASP A 1 103 ? 4.115 7.988 -18.344 1.00 94.81 103 ASP A C 1
ATOM 767 O O . ASP A 1 103 ? 3.229 7.823 -17.495 1.00 94.81 103 ASP A O 1
ATOM 771 N N . LEU A 1 104 ? 5.004 8.972 -18.238 1.00 96.56 104 LEU A N 1
ATOM 772 C CA . LEU A 1 104 ? 5.028 9.974 -17.174 1.00 96.56 104 LEU A CA 1
ATOM 773 C C . LEU A 1 104 ? 5.059 11.375 -17.784 1.00 96.56 104 LEU A C 1
ATOM 775 O O . LEU A 1 104 ? 5.597 11.585 -18.868 1.00 96.56 104 LEU A O 1
ATOM 779 N N . ARG A 1 105 ? 4.455 12.339 -17.085 1.00 97.38 105 ARG A N 1
ATOM 780 C CA . ARG A 1 105 ? 4.536 13.756 -17.450 1.00 97.38 105 ARG A CA 1
ATOM 781 C C . ARG A 1 105 ? 5.554 14.433 -16.549 1.00 97.38 105 ARG A C 1
ATOM 783 O O . ARG A 1 105 ? 5.521 14.232 -15.334 1.00 97.38 105 ARG A O 1
ATOM 790 N N . LEU A 1 106 ? 6.405 15.264 -17.143 1.00 96.56 106 LEU A N 1
ATOM 791 C CA . LEU A 1 106 ? 7.344 16.089 -16.392 1.00 96.56 106 LEU A CA 1
ATOM 792 C C . LEU A 1 106 ? 6.605 16.914 -15.316 1.00 96.56 106 LEU A C 1
ATOM 794 O O . LEU A 1 106 ? 5.477 17.353 -15.558 1.00 96.56 106 LEU A O 1
ATOM 798 N N . PRO A 1 107 ? 7.208 17.103 -14.126 1.00 95.62 107 PRO A N 1
ATOM 799 C CA . PRO A 1 107 ? 8.611 16.820 -13.793 1.00 95.62 107 PRO A CA 1
ATOM 800 C C . PRO A 1 107 ? 8.905 15.363 -13.387 1.00 95.62 107 PRO A C 1
ATOM 802 O O . PRO A 1 107 ? 10.035 15.059 -13.016 1.00 95.62 107 PRO A O 1
ATOM 805 N N . LEU A 1 108 ? 7.924 14.454 -13.437 1.00 97.19 108 LEU A N 1
ATOM 806 C CA . LEU A 1 108 ? 8.160 13.040 -13.146 1.00 97.19 108 LEU A CA 1
ATOM 807 C C . LEU A 1 108 ? 8.926 12.372 -14.290 1.00 97.19 108 LEU A C 1
ATOM 809 O O . LEU A 1 108 ? 8.613 12.580 -15.463 1.00 97.19 108 LEU A O 1
ATOM 813 N N . VAL A 1 109 ? 9.886 11.528 -13.926 1.00 96.31 109 VAL A N 1
ATOM 814 C CA . VAL A 1 109 ? 10.735 10.774 -14.852 1.00 96.31 109 VAL A CA 1
ATOM 815 C C . VAL A 1 109 ? 10.614 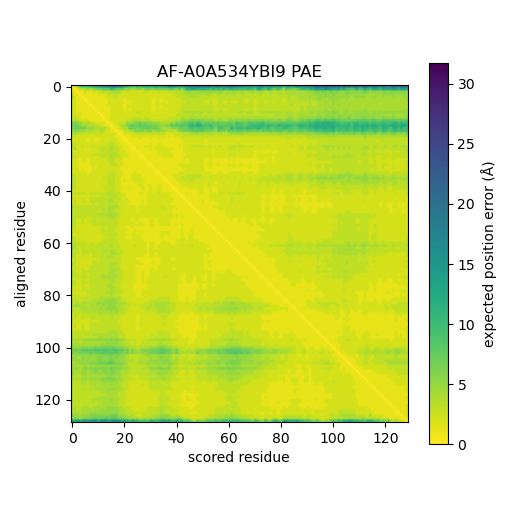9.274 -14.576 1.00 96.31 109 VAL A C 1
ATOM 817 O O . VAL A 1 109 ? 10.179 8.902 -13.484 1.00 96.31 109 VAL A O 1
ATOM 820 N N . PRO A 1 110 ? 10.950 8.405 -15.546 1.00 96.69 110 PRO A N 1
ATOM 821 C CA . PRO A 1 110 ? 11.037 6.969 -15.307 1.00 96.69 110 PRO A CA 1
ATOM 822 C C . PRO A 1 110 ? 11.938 6.645 -14.114 1.00 96.69 110 PRO A C 1
ATOM 824 O O . PRO A 1 110 ? 12.931 7.339 -13.886 1.00 96.69 110 PRO A O 1
ATOM 827 N N . VAL A 1 111 ? 11.607 5.570 -13.397 1.00 97.38 111 VAL A N 1
ATOM 828 C CA . VAL A 1 111 ? 12.433 5.085 -12.284 1.00 97.38 111 VAL A CA 1
ATOM 829 C C . VAL A 1 111 ? 13.865 4.791 -12.727 1.00 97.38 111 VAL A C 1
ATOM 831 O O . VAL A 1 111 ? 14.107 4.387 -13.870 1.00 97.38 111 VAL A O 1
ATOM 834 N N . SER A 1 112 ? 14.819 4.947 -11.810 1.00 98.12 112 SER A N 1
ATOM 835 C CA . SER A 1 112 ? 16.212 4.577 -12.072 1.00 98.12 112 SER A CA 1
ATOM 836 C C . SER A 1 112 ? 16.361 3.070 -12.331 1.00 98.12 112 SER A C 1
ATOM 838 O O . SER A 1 112 ? 15.496 2.267 -11.979 1.00 98.12 112 SER A O 1
ATOM 840 N N . GLN A 1 113 ? 17.500 2.643 -12.890 1.00 98.19 113 GLN A N 1
ATOM 841 C CA . GLN A 1 113 ? 17.791 1.210 -13.052 1.00 98.19 113 GLN A CA 1
ATOM 842 C C . GLN A 1 113 ? 17.776 0.455 -11.712 1.00 98.19 113 GLN A C 1
ATOM 844 O O . GLN A 1 113 ? 17.323 -0.688 -11.651 1.00 98.19 113 GLN A O 1
ATOM 849 N N . ALA A 1 114 ? 18.233 1.097 -10.632 1.00 98.25 114 ALA A N 1
ATOM 850 C CA . ALA A 1 114 ? 18.217 0.508 -9.298 1.00 98.25 114 ALA A CA 1
ATOM 851 C C . ALA A 1 114 ? 16.783 0.360 -8.763 1.00 98.25 114 ALA A C 1
ATOM 853 O O . ALA A 1 114 ? 16.436 -0.701 -8.243 1.00 98.25 114 ALA A O 1
ATOM 854 N N . GLY A 1 115 ? 15.939 1.384 -8.933 1.00 98.19 115 GLY A N 1
ATOM 855 C CA . GLY A 1 115 ? 14.522 1.327 -8.566 1.00 98.19 115 GLY A CA 1
ATOM 856 C C . GLY A 1 115 ? 13.762 0.275 -9.373 1.00 98.19 115 GLY A C 1
ATOM 857 O O . GLY A 1 115 ? 13.055 -0.554 -8.801 1.00 98.19 115 GLY A O 1
ATOM 858 N N . ALA A 1 116 ? 13.989 0.222 -10.688 1.00 98.31 116 ALA A N 1
ATOM 859 C CA . ALA A 1 116 ? 13.428 -0.806 -11.561 1.00 98.31 116 ALA A CA 1
ATOM 860 C C . ALA A 1 116 ? 13.791 -2.224 -11.089 1.00 98.31 116 ALA A C 1
ATOM 862 O O . ALA A 1 116 ? 12.908 -3.073 -10.976 1.00 98.31 116 ALA A O 1
ATOM 863 N N . ALA A 1 117 ? 15.057 -2.470 -10.731 1.00 98.50 117 ALA A N 1
ATOM 864 C CA . ALA A 1 117 ? 15.499 -3.768 -10.223 1.00 98.50 117 ALA A CA 1
ATOM 865 C C . ALA A 1 117 ? 14.803 -4.164 -8.905 1.00 98.50 117 ALA A C 1
ATOM 867 O O . ALA A 1 117 ? 14.442 -5.332 -8.733 1.00 98.50 117 ALA A O 1
ATOM 868 N N . GLN A 1 118 ? 14.575 -3.208 -7.993 1.00 98.50 118 GLN A N 1
ATOM 869 C CA . GLN A 1 118 ? 13.834 -3.450 -6.749 1.00 98.50 118 GLN A CA 1
ATOM 870 C C . GLN A 1 118 ? 12.366 -3.799 -7.018 1.00 98.50 118 GLN A C 1
ATOM 872 O O . GLN A 1 118 ? 11.852 -4.769 -6.456 1.00 98.50 118 GLN A O 1
ATOM 877 N N . VAL A 1 119 ? 11.704 -3.043 -7.899 1.00 98.50 119 VAL A N 1
ATOM 878 C CA . VAL A 1 119 ? 10.304 -3.280 -8.279 1.00 98.50 119 VAL A CA 1
ATOM 879 C C . VAL A 1 119 ? 10.150 -4.631 -8.976 1.00 98.50 119 VAL A C 1
ATOM 881 O O . VAL A 1 119 ? 9.281 -5.415 -8.602 1.00 98.50 119 VAL A O 1
ATOM 884 N N . ASP A 1 120 ? 11.028 -4.950 -9.927 1.00 98.50 120 ASP A N 1
ATOM 885 C CA . ASP A 1 120 ? 11.001 -6.218 -10.657 1.00 98.50 120 ASP A CA 1
ATOM 886 C C . ASP A 1 120 ? 11.196 -7.419 -9.716 1.00 98.50 120 ASP A C 1
ATOM 888 O O . ASP A 1 120 ? 10.508 -8.433 -9.840 1.00 98.50 120 ASP A O 1
ATOM 892 N N . ALA A 1 121 ? 12.113 -7.319 -8.747 1.00 98.38 121 ALA A N 1
ATOM 893 C CA . ALA A 1 121 ? 12.304 -8.362 -7.742 1.00 98.38 121 ALA A CA 1
ATOM 894 C C . ALA A 1 121 ? 11.074 -8.522 -6.836 1.00 98.38 121 ALA A C 1
ATOM 896 O O . ALA A 1 121 ? 10.664 -9.648 -6.550 1.00 98.38 121 ALA A O 1
ATOM 897 N N . ALA A 1 122 ? 10.464 -7.414 -6.407 1.00 98.19 122 ALA A N 1
ATOM 898 C CA . ALA A 1 122 ? 9.270 -7.447 -5.573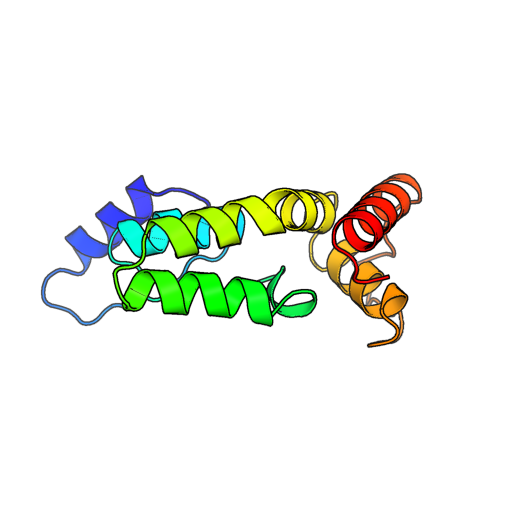 1.00 98.19 122 ALA A CA 1
ATOM 899 C C . ALA A 1 122 ? 8.066 -8.056 -6.304 1.00 98.19 122 ALA A C 1
ATOM 901 O O . ALA A 1 122 ? 7.379 -8.891 -5.719 1.00 98.19 122 ALA A O 1
ATOM 902 N N . LEU A 1 123 ? 7.839 -7.706 -7.576 1.00 98.25 123 LEU A N 1
ATOM 903 C CA . LEU A 1 123 ? 6.765 -8.287 -8.388 1.00 98.25 123 LEU A CA 1
ATOM 904 C C . LEU A 1 123 ? 6.938 -9.798 -8.577 1.00 98.25 123 LEU A C 1
ATOM 906 O O . LEU A 1 123 ? 5.976 -10.535 -8.352 1.00 98.25 123 LEU A O 1
ATOM 910 N N . ARG A 1 124 ? 8.157 -10.260 -8.898 1.00 98.00 124 ARG A N 1
ATOM 911 C CA . ARG A 1 124 ? 8.463 -11.696 -9.024 1.00 98.00 124 ARG A CA 1
ATOM 912 C C . ARG A 1 124 ? 8.217 -12.449 -7.728 1.00 98.00 124 ARG A C 1
ATOM 914 O O . ARG A 1 124 ? 7.512 -13.452 -7.719 1.00 98.00 124 ARG A O 1
ATOM 921 N N . ASN A 1 125 ? 8.751 -11.940 -6.619 1.00 97.12 125 ASN A N 1
ATOM 922 C CA . ASN A 1 125 ? 8.588 -12.569 -5.308 1.00 97.12 125 ASN A CA 1
ATOM 923 C C . ASN A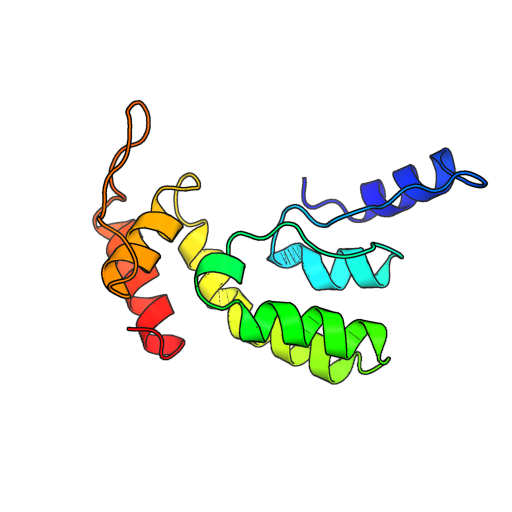 1 125 ? 7.120 -12.594 -4.854 1.00 97.12 125 ASN A C 1
ATOM 925 O O . ASN A 1 125 ? 6.728 -13.475 -4.093 1.00 97.12 125 ASN A O 1
ATOM 929 N N . TYR A 1 126 ? 6.311 -11.633 -5.311 1.00 96.88 126 TYR A N 1
ATOM 930 C CA . TYR A 1 126 ? 4.880 -11.577 -5.021 1.00 96.88 126 TYR A CA 1
ATOM 931 C C . TYR A 1 126 ? 4.019 -12.410 -5.987 1.00 96.88 126 TYR A C 1
ATOM 933 O O . TYR A 1 126 ? 2.858 -12.685 -5.680 1.00 96.88 126 TYR A O 1
ATOM 941 N N . GLY A 1 127 ? 4.572 -12.826 -7.133 1.00 96.56 127 GLY A N 1
ATOM 942 C CA . GLY A 1 127 ? 3.875 -13.592 -8.169 1.00 96.56 127 GLY A CA 1
ATOM 943 C C . GLY A 1 127 ? 2.991 -12.746 -9.093 1.00 96.56 127 GLY A C 1
ATOM 944 O O . GLY A 1 127 ? 1.929 -13.211 -9.503 1.00 96.56 127 GLY A O 1
ATOM 945 N N . LEU A 1 128 ? 3.384 -11.500 -9.383 1.00 94.56 128 LEU A N 1
ATOM 946 C CA . LEU A 1 128 ? 2.618 -10.570 -10.234 1.00 94.56 128 LEU A CA 1
ATOM 947 C C . LEU A 1 128 ? 3.236 -10.309 -11.614 1.00 94.56 128 LEU A C 1
ATOM 9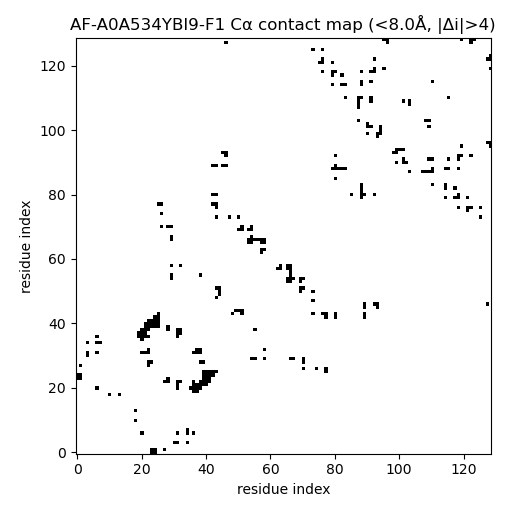49 O O . LEU A 1 128 ? 2.529 -9.806 -12.488 1.00 94.56 128 LEU A O 1
ATOM 953 N N . ALA A 1 129 ? 4.520 -10.617 -11.803 1.00 84.81 129 ALA A N 1
ATOM 954 C CA . ALA A 1 129 ? 5.244 -10.532 -13.073 1.00 84.81 129 ALA A CA 1
ATOM 955 C C . ALA A 1 129 ? 6.498 -11.413 -13.031 1.00 84.81 129 ALA A C 1
ATOM 957 O O . ALA A 1 129 ? 6.966 -11.689 -11.903 1.00 84.81 129 ALA A O 1
#

Mean predicted aligned error: 2.83 Å

Secondary structure (DSSP, 8-state):
---HHHHHHHHHHTTTS----EESSGGGHHHHHHTT--EE--SGGGT-HHHHHHHHHHHHTT-HHHHHHHHHHHHHHHHHHTSSSTTHHHHHHHHHTTSS-----TT--PPPHHHHHHHHHHHHHHT--

Sequence (129 aa):
SGSIVRVAEIQEKCEGRPMAILAGDDMFALPTLAMGGHGVISVVGNVAPRDLARLCDDFFAGNLEGARKAQVRFAPLVRALFCETNPQPVKYALSKMGRIAHDLRLPLVPVSQAGAAQVDAALRNYGLA